Protein AF-A0A918LH94-F1 (afdb_monomer_lite)

Sequence (118 aa):
MKVLGQGTSVVRLLVIDSFDAWLAQVHDDEDEYAYRAVYYAYMGAHSGRRIAGEACGEVLPGGGYRLTAGRDRELVLGNESARKAFVAHLVARYCGDRYPDMAAWEAARHRGLVEDRW

Organism: NCBI:txid1816

pLDDT: mean 83.33, std 17.39, range [37.34, 97.25]

Foldseek 3Di:
DDDDDDDDDPQPQPADPDLVVLLVVLCVPCPLNSLVLLLQLLVCLVVVDFDDDQKTKDQDPPAWIWIDGPDHRIYIQNHNVSSVVSNVVSCCVQVPPNHPGSVRSSVVSVVVVVVVVD

Secondary structure (DSSP, 8-state):
--------------B---HHHHHHHHHHHHGGGHHHHHHHHHHHHHHTS-B-SSEEEEEPTTS-EEEEETTTEEEEE-SHHHHHHHHHHHIIIIITTT-SSHHHHHHHHHHHHHHTT-

Structure (mmCIF, N/CA/C/O backbone):
data_AF-A0A918LH94-F1
#
_entry.id   AF-A0A918LH94-F1
#
loop_
_atom_site.group_PDB
_atom_site.id
_atom_site.type_symbol
_atom_site.label_atom_id
_atom_site.label_alt_id
_atom_site.label_comp_id
_atom_site.label_asym_id
_atom_site.label_entity_id
_atom_site.label_seq_id
_atom_site.pdbx_PDB_ins_code
_atom_site.Cartn_x
_atom_site.Cartn_y
_atom_site.Cartn_z
_atom_site.occupancy
_atom_site.B_iso_or_equiv
_atom_site.auth_seq_id
_atom_site.auth_comp_id
_atom_site.auth_asym_id
_atom_site.auth_atom_id
_atom_site.pdbx_PDB_model_num
ATOM 1 N N . MET A 1 1 ? -15.516 44.159 23.879 1.00 37.34 1 MET A N 1
ATOM 2 C CA . MET A 1 1 ? -15.779 42.987 23.006 1.00 37.34 1 MET A CA 1
ATOM 3 C C . MET A 1 1 ? -15.126 43.295 21.664 1.00 37.34 1 MET A C 1
ATOM 5 O O . MET A 1 1 ? -15.376 44.379 21.176 1.00 37.34 1 MET A O 1
ATOM 9 N N . LYS A 1 2 ? -14.253 42.512 21.031 1.00 38.97 2 LYS A N 1
ATOM 10 C CA . LYS A 1 2 ? -13.812 41.117 21.162 1.00 38.97 2 LYS A CA 1
ATOM 11 C C . LYS A 1 2 ? -12.423 41.073 20.482 1.00 38.97 2 LYS A C 1
ATOM 13 O O . LYS A 1 2 ? -12.272 41.673 19.423 1.00 38.97 2 LYS A O 1
ATOM 18 N N . VAL A 1 3 ? -11.423 40.436 21.094 1.00 39.06 3 VAL A N 1
ATOM 19 C CA . VAL A 1 3 ? -10.065 40.292 20.535 1.00 39.06 3 VAL A CA 1
ATOM 20 C C . VAL A 1 3 ? -9.927 38.891 19.927 1.00 39.06 3 VAL A C 1
ATOM 22 O O . VAL A 1 3 ? -10.250 37.914 20.591 1.00 39.06 3 VAL A O 1
ATOM 25 N N . LEU A 1 4 ? -9.488 38.878 18.662 1.00 48.41 4 LEU A N 1
ATOM 26 C CA . LEU A 1 4 ? -8.693 37.907 17.884 1.00 48.41 4 LEU A CA 1
ATOM 27 C C . LEU A 1 4 ? -8.954 36.388 17.969 1.00 48.41 4 LEU A C 1
ATOM 29 O O . LEU A 1 4 ? -8.825 35.765 19.015 1.00 48.41 4 LEU A O 1
ATOM 33 N N . GLY A 1 5 ? -9.015 35.788 16.774 1.00 42.56 5 GLY A N 1
ATOM 34 C CA . GLY A 1 5 ? -8.082 34.713 16.422 1.00 42.56 5 GLY A CA 1
ATOM 35 C C . GLY A 1 5 ? -8.691 33.395 15.947 1.00 42.56 5 GLY A C 1
ATOM 36 O O . GLY A 1 5 ? -9.724 32.968 16.445 1.00 42.56 5 GLY A O 1
ATOM 37 N N . GLN A 1 6 ? -7.919 32.736 15.072 1.00 38.91 6 GLN A N 1
ATOM 38 C CA . GLN A 1 6 ? -8.015 31.349 14.579 1.00 38.91 6 GLN A CA 1
ATOM 39 C C . GLN A 1 6 ? -8.854 31.224 13.288 1.00 38.91 6 GLN A C 1
ATOM 41 O O . GLN A 1 6 ? -10.057 31.422 13.297 1.00 38.91 6 GLN A O 1
ATOM 46 N N . GLY A 1 7 ? -8.294 30.988 12.097 1.00 49.62 7 GLY A N 1
ATOM 47 C CA . GLY A 1 7 ? -7.053 30.284 11.784 1.00 49.62 7 GLY A CA 1
ATOM 48 C C . GLY A 1 7 ? -7.303 28.782 11.818 1.00 49.62 7 GLY A C 1
ATOM 49 O O . GLY A 1 7 ? -6.970 28.131 12.800 1.00 49.62 7 GLY A O 1
ATOM 50 N N . THR A 1 8 ? -7.897 28.228 10.764 1.00 38.34 8 THR A N 1
ATOM 51 C CA . THR A 1 8 ? -7.809 26.790 10.490 1.00 38.34 8 THR A CA 1
ATOM 52 C C . THR A 1 8 ? -7.906 26.595 8.985 1.00 38.34 8 THR A C 1
ATOM 54 O O . THR A 1 8 ? -8.966 26.762 8.386 1.00 38.34 8 THR A O 1
ATOM 57 N N . SER A 1 9 ? -6.7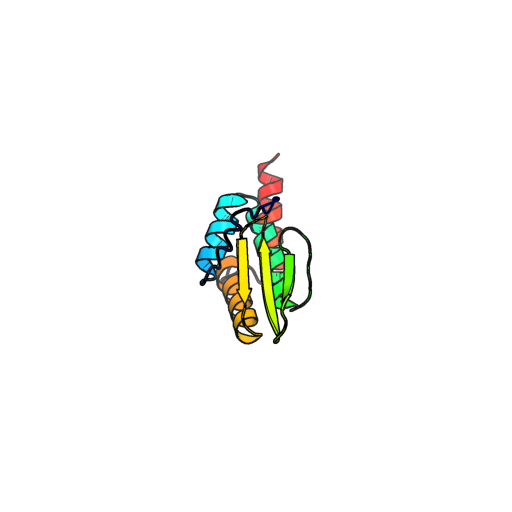56 26.306 8.373 1.00 41.22 9 SER A N 1
ATOM 58 C CA . SER A 1 9 ? -6.670 25.729 7.037 1.00 41.22 9 SER A CA 1
ATOM 59 C C . SER A 1 9 ? -7.681 24.599 6.905 1.00 41.22 9 SER A C 1
ATOM 61 O O . SER A 1 9 ? -7.790 23.751 7.790 1.00 41.22 9 SER A O 1
ATOM 63 N N . VAL A 1 10 ? -8.403 24.580 5.790 1.00 39.44 10 VAL A N 1
ATOM 64 C CA . VAL A 1 10 ? -9.265 23.465 5.408 1.00 39.44 10 VAL A CA 1
ATOM 65 C C . VAL A 1 10 ? -8.355 22.269 5.123 1.00 39.44 10 VAL A C 1
ATOM 67 O O . VAL A 1 10 ? -7.882 22.099 4.003 1.00 39.44 10 VAL A O 1
ATOM 70 N N . VAL A 1 11 ? -8.049 21.468 6.143 1.00 42.78 11 VAL A N 1
ATOM 71 C CA . VAL A 1 11 ? -7.420 20.160 5.948 1.00 42.78 11 VAL A CA 1
ATOM 72 C C . VAL A 1 11 ? -8.495 19.278 5.324 1.00 42.78 11 VAL A C 1
ATOM 74 O O . VAL A 1 11 ? -9.399 18.800 6.010 1.00 42.78 11 VAL A O 1
ATOM 77 N N . ARG A 1 12 ? -8.451 19.115 4.000 1.00 43.31 12 ARG A N 1
ATOM 78 C CA . ARG A 1 12 ? -9.227 18.080 3.317 1.00 43.31 12 ARG A CA 1
ATOM 79 C C . ARG A 1 12 ? -8.624 16.731 3.707 1.00 43.31 12 ARG A C 1
ATOM 81 O O . ARG A 1 12 ? -7.709 16.259 3.049 1.00 43.31 12 ARG A O 1
ATOM 88 N N . LEU A 1 13 ? -9.132 16.111 4.771 1.00 45.16 13 LEU A N 1
ATOM 89 C CA . LEU A 1 13 ? -8.958 14.672 4.970 1.00 45.16 13 LEU A CA 1
ATOM 90 C C . LEU A 1 13 ? -9.829 13.971 3.920 1.00 45.16 13 LEU A C 1
ATOM 92 O O . LEU A 1 13 ? -11.020 13.749 4.132 1.00 45.16 13 LEU A O 1
ATOM 96 N N . LEU A 1 14 ? -9.259 13.690 2.750 1.00 53.22 14 LEU A N 1
ATOM 97 C CA . LEU A 1 14 ? -9.871 12.768 1.800 1.00 53.22 14 LEU A CA 1
ATOM 98 C C . LEU A 1 14 ? -9.631 11.356 2.340 1.00 53.22 14 LEU A C 1
ATOM 100 O O . LEU A 1 14 ? -8.599 10.748 2.081 1.00 53.22 14 LEU A O 1
ATOM 104 N N . VAL A 1 15 ? -10.563 10.863 3.155 1.00 53.78 15 VAL A N 1
ATOM 105 C CA . VAL A 1 15 ? -10.602 9.445 3.524 1.00 53.78 15 VAL A CA 1
ATOM 106 C C . VAL A 1 15 ? -11.050 8.683 2.282 1.00 53.78 15 VAL A C 1
ATOM 108 O O . VAL A 1 15 ? -12.135 8.937 1.764 1.00 53.78 15 VAL A O 1
ATOM 111 N N . ILE A 1 16 ? -10.194 7.802 1.770 1.00 58.34 16 ILE A N 1
ATOM 112 C CA . ILE A 1 16 ? -10.506 6.988 0.595 1.00 58.34 16 ILE A CA 1
ATOM 113 C C . ILE A 1 16 ? -11.000 5.619 1.055 1.00 58.34 16 ILE A C 1
ATOM 115 O O . ILE A 1 16 ? -10.275 4.881 1.720 1.00 58.34 16 ILE A O 1
ATOM 119 N N . ASP A 1 17 ? -12.224 5.269 0.663 1.00 64.69 17 ASP A N 1
ATOM 120 C CA . ASP A 1 17 ? -12.908 4.049 1.110 1.00 64.69 17 ASP A CA 1
ATOM 121 C C . ASP A 1 17 ? -12.543 2.783 0.306 1.00 64.69 17 ASP A C 1
ATOM 123 O O . ASP A 1 17 ? -13.029 1.694 0.615 1.00 64.69 17 ASP A O 1
ATOM 127 N N . SER A 1 18 ? -11.700 2.884 -0.734 1.00 83.75 18 SER A N 1
ATOM 128 C CA . SER A 1 18 ? -11.286 1.728 -1.544 1.00 83.75 18 SER A CA 1
ATOM 129 C C . SER A 1 18 ? -9.796 1.707 -1.883 1.00 83.75 18 SER A C 1
ATOM 131 O O . SER A 1 18 ? -9.159 2.735 -2.122 1.00 83.75 18 SER A O 1
ATOM 133 N N . PHE A 1 19 ? -9.237 0.496 -1.949 1.00 92.69 19 PHE A N 1
ATOM 134 C CA . PHE A 1 19 ? -7.827 0.282 -2.274 1.00 92.69 19 PHE A CA 1
ATOM 135 C C . PHE A 1 19 ? -7.479 0.797 -3.671 1.00 92.69 19 PHE A C 1
ATOM 137 O O . PHE A 1 19 ? -6.444 1.432 -3.847 1.00 92.69 19 PHE A O 1
ATOM 144 N N . ASP A 1 20 ? -8.348 0.566 -4.656 1.00 92.00 20 ASP A N 1
ATOM 145 C CA . ASP A 1 20 ? -8.091 0.982 -6.035 1.00 92.00 20 ASP A CA 1
ATOM 146 C C . ASP A 1 20 ? -8.159 2.498 -6.222 1.00 92.00 20 ASP A C 1
ATOM 148 O O . ASP A 1 20 ? -7.362 3.034 -6.985 1.00 92.00 20 ASP A O 1
ATOM 152 N N . ALA A 1 21 ? -9.040 3.203 -5.505 1.00 90.56 21 ALA A N 1
ATOM 153 C CA . ALA A 1 21 ? -9.077 4.663 -5.562 1.00 90.56 21 ALA A CA 1
ATOM 154 C C . ALA A 1 21 ? -7.815 5.282 -4.941 1.00 90.56 21 ALA A C 1
ATOM 156 O O . ALA A 1 21 ? -7.261 6.228 -5.498 1.00 90.56 21 ALA A O 1
ATOM 157 N N . TRP A 1 22 ? -7.317 4.720 -3.833 1.00 92.38 22 TRP A N 1
ATOM 158 C CA . TRP A 1 22 ? -6.063 5.180 -3.234 1.00 92.38 22 TRP A CA 1
ATOM 159 C C . TRP A 1 22 ? -4.874 4.894 -4.157 1.00 92.38 22 TRP A C 1
ATOM 161 O O . TRP A 1 22 ? -4.048 5.773 -4.391 1.00 92.38 22 TRP A O 1
ATOM 171 N N . LEU A 1 23 ? -4.818 3.699 -4.756 1.00 93.31 23 LEU A N 1
ATOM 172 C CA . LEU A 1 23 ? -3.771 3.353 -5.720 1.00 93.31 23 LEU A CA 1
ATOM 173 C C . LEU A 1 23 ? -3.823 4.233 -6.970 1.00 93.31 23 LEU A C 1
ATOM 175 O O . LEU A 1 23 ? -2.768 4.617 -7.459 1.00 93.31 23 LEU A O 1
ATOM 179 N N . ALA A 1 24 ? -5.011 4.567 -7.474 1.00 91.94 24 ALA A N 1
ATOM 180 C CA . ALA A 1 24 ? -5.153 5.467 -8.613 1.00 91.94 24 ALA A CA 1
ATOM 181 C C . ALA A 1 24 ? -4.528 6.838 -8.325 1.00 91.94 24 ALA A C 1
ATOM 183 O O . ALA A 1 24 ? -3.777 7.327 -9.155 1.00 91.94 24 ALA A O 1
ATOM 184 N N . GLN A 1 25 ? -4.749 7.405 -7.133 1.00 90.31 25 GLN A N 1
ATOM 185 C CA . GLN A 1 25 ? -4.108 8.667 -6.742 1.00 90.31 25 GLN A CA 1
ATOM 186 C C . GLN A 1 25 ? -2.589 8.540 -6.594 1.00 90.31 25 GLN A C 1
ATOM 188 O O . GLN A 1 25 ? -1.854 9.440 -6.977 1.00 90.31 25 GLN A O 1
ATOM 193 N N . VAL A 1 26 ? -2.100 7.419 -6.054 1.00 91.25 26 VAL A N 1
ATOM 194 C CA . VAL A 1 26 ? -0.652 7.170 -5.971 1.00 91.25 26 VAL A CA 1
ATOM 195 C C . VAL A 1 26 ? -0.019 7.096 -7.362 1.00 91.25 26 VAL A C 1
ATOM 197 O O . VAL A 1 26 ? 1.071 7.624 -7.547 1.00 91.25 26 VAL A O 1
ATOM 200 N N . HIS A 1 27 ? -0.688 6.467 -8.331 1.00 90.94 27 HIS A N 1
ATOM 201 C CA . HIS A 1 27 ? -0.207 6.402 -9.715 1.00 90.94 27 HIS A CA 1
ATOM 202 C C . HIS A 1 27 ? -0.309 7.738 -10.451 1.00 90.94 27 HIS A C 1
ATOM 204 O O . HIS A 1 27 ? 0.591 8.049 -11.217 1.00 90.94 27 HIS A O 1
ATOM 210 N N . ASP A 1 28 ? -1.365 8.519 -10.219 1.00 88.25 28 ASP A N 1
ATOM 211 C CA . ASP A 1 28 ? -1.564 9.823 -10.871 1.00 88.25 28 ASP A CA 1
ATOM 212 C C . ASP A 1 28 ? -0.486 10.840 -10.460 1.00 88.25 28 ASP A C 1
ATOM 214 O O . ASP A 1 28 ? 0.047 11.559 -11.299 1.00 88.25 28 ASP A O 1
ATOM 218 N N . ASP A 1 29 ? -0.113 10.855 -9.177 1.00 82.25 29 ASP A N 1
ATOM 219 C CA . ASP A 1 29 ? 0.819 11.855 -8.648 1.00 82.25 29 ASP A CA 1
ATOM 220 C C . ASP A 1 29 ? 2.299 11.477 -8.810 1.00 82.25 29 ASP A C 1
ATOM 222 O O . ASP A 1 29 ? 3.145 12.351 -8.997 1.00 82.25 29 ASP A O 1
ATOM 226 N N . GLU A 1 30 ? 2.636 10.191 -8.686 1.00 78.75 30 GLU A N 1
ATOM 227 C CA . GLU A 1 30 ? 4.032 9.727 -8.708 1.00 78.75 30 GLU A CA 1
ATOM 228 C C . GLU A 1 30 ? 4.452 9.174 -10.079 1.00 78.75 30 GLU A C 1
ATOM 230 O O . GLU A 1 30 ? 5.630 8.872 -10.275 1.00 78.75 30 GLU A O 1
ATOM 235 N N . ASP A 1 31 ? 3.505 9.025 -11.013 1.00 84.88 31 ASP A N 1
ATOM 236 C CA . ASP A 1 31 ? 3.703 8.551 -12.386 1.00 84.88 31 ASP A CA 1
ATOM 237 C C . ASP A 1 31 ? 4.647 7.329 -12.455 1.00 84.88 31 ASP A C 1
ATOM 239 O O . ASP A 1 31 ? 4.393 6.278 -11.850 1.00 84.88 31 ASP A O 1
ATOM 243 N N . GLU A 1 32 ? 5.793 7.461 -13.127 1.00 83.19 32 GLU A N 1
ATOM 244 C CA . GLU A 1 32 ? 6.784 6.400 -13.287 1.00 83.19 32 GLU A CA 1
ATOM 245 C C . GLU A 1 32 ? 7.430 5.938 -11.961 1.00 83.19 32 GLU A C 1
ATOM 247 O O . GLU A 1 32 ? 7.923 4.810 -11.885 1.00 83.19 32 GLU A O 1
ATOM 252 N N . TYR A 1 33 ? 7.368 6.748 -10.895 1.00 87.31 33 TYR A N 1
ATOM 253 C CA . TYR A 1 33 ? 7.907 6.464 -9.556 1.00 87.31 33 TYR A CA 1
ATOM 254 C C . TYR A 1 33 ? 6.901 5.852 -8.582 1.00 87.31 33 TYR A C 1
ATOM 256 O O . TYR A 1 33 ? 7.298 5.407 -7.496 1.00 87.31 33 TYR A O 1
ATOM 264 N N . ALA A 1 34 ? 5.625 5.743 -8.967 1.00 90.19 34 ALA A N 1
ATOM 265 C CA . ALA A 1 34 ? 4.560 5.203 -8.121 1.00 90.19 34 ALA A CA 1
ATOM 266 C C . ALA A 1 34 ? 4.884 3.814 -7.548 1.00 90.19 34 ALA A 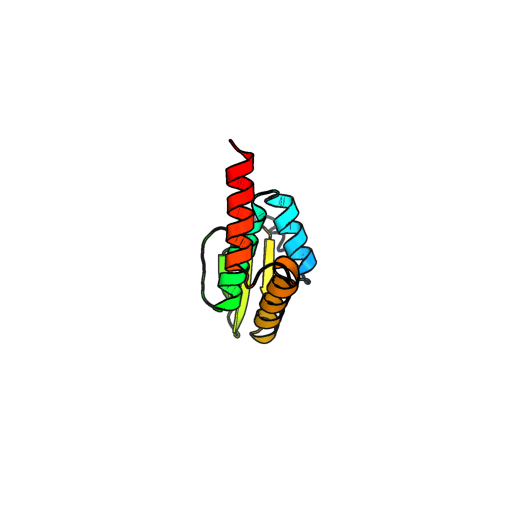C 1
ATOM 268 O O . ALA A 1 34 ? 4.446 3.460 -6.449 1.00 90.19 34 ALA A O 1
ATOM 269 N N . TYR A 1 35 ? 5.712 3.034 -8.252 1.00 92.75 35 TYR A N 1
ATOM 270 C CA . TYR A 1 35 ? 6.148 1.714 -7.800 1.00 92.75 35 TYR A CA 1
ATOM 271 C C . TYR A 1 35 ? 6.822 1.739 -6.416 1.00 92.75 35 TYR A C 1
ATOM 273 O O . TYR A 1 35 ? 6.621 0.813 -5.627 1.00 92.75 35 TYR A O 1
ATOM 281 N N . ARG A 1 36 ? 7.553 2.812 -6.077 1.00 93.44 36 ARG A N 1
ATOM 282 C CA . ARG A 1 36 ? 8.234 2.947 -4.781 1.00 93.44 36 ARG A CA 1
ATOM 283 C C . ARG A 1 36 ? 7.223 3.163 -3.658 1.00 93.44 36 ARG A C 1
ATOM 285 O O . ARG A 1 36 ? 7.265 2.451 -2.656 1.00 93.44 36 ARG A O 1
ATOM 292 N N . ALA A 1 37 ? 6.277 4.084 -3.839 1.00 92.81 37 ALA A N 1
ATOM 293 C CA . ALA A 1 37 ? 5.217 4.342 -2.863 1.00 92.81 37 ALA A CA 1
ATOM 294 C C . ALA A 1 37 ? 4.350 3.093 -2.622 1.00 92.81 37 ALA A C 1
ATOM 296 O O . ALA A 1 37 ? 4.067 2.736 -1.477 1.00 92.81 37 ALA A O 1
ATOM 297 N N . VAL A 1 38 ? 4.001 2.368 -3.690 1.00 95.38 38 VAL A N 1
ATOM 298 C CA . VAL A 1 38 ? 3.258 1.101 -3.605 1.00 95.38 38 VAL A CA 1
ATOM 299 C C . VAL A 1 38 ? 4.044 0.033 -2.836 1.00 95.38 38 VAL A C 1
ATOM 301 O O . VAL A 1 38 ? 3.475 -0.639 -1.972 1.00 95.38 38 VAL A O 1
ATOM 304 N N . TYR A 1 39 ? 5.346 -0.120 -3.098 1.00 96.00 39 TYR A N 1
ATOM 305 C CA . TYR A 1 39 ? 6.167 -1.101 -2.386 1.00 96.00 39 TYR A CA 1
ATOM 306 C C . TYR A 1 39 ? 6.338 -0.756 -0.900 1.00 96.00 39 TYR A C 1
ATOM 308 O O . TYR A 1 39 ? 6.214 -1.630 -0.039 1.00 96.00 39 TYR A O 1
ATOM 316 N N . TYR A 1 40 ? 6.542 0.520 -0.565 1.00 94.06 40 TYR A N 1
ATOM 317 C CA . TYR A 1 40 ? 6.580 0.953 0.833 1.00 94.06 40 TYR A CA 1
ATOM 318 C C . TYR A 1 40 ? 5.239 0.705 1.531 1.00 94.06 40 TYR A C 1
ATOM 320 O O . TYR A 1 40 ? 5.222 0.147 2.628 1.00 94.06 40 TYR A O 1
ATOM 328 N N . ALA A 1 41 ? 4.109 1.008 0.886 1.00 94.75 41 ALA A N 1
ATOM 329 C CA . ALA A 1 41 ? 2.790 0.717 1.444 1.00 94.75 41 ALA A CA 1
ATOM 330 C C . ALA A 1 41 ? 2.585 -0.785 1.710 1.00 94.75 41 ALA A C 1
ATOM 332 O O . ALA A 1 41 ? 2.063 -1.156 2.767 1.00 94.75 41 ALA A O 1
ATOM 333 N N . TYR A 1 42 ? 3.068 -1.649 0.809 1.00 96.50 42 TYR A N 1
ATOM 334 C CA . TYR A 1 42 ? 3.118 -3.094 1.034 1.00 96.50 42 TYR A CA 1
ATOM 335 C C . TYR A 1 42 ? 3.949 -3.453 2.271 1.00 96.50 42 TYR A C 1
ATOM 337 O O . TYR A 1 42 ? 3.444 -4.157 3.142 1.00 96.50 42 TYR A O 1
ATOM 345 N N . MET A 1 43 ? 5.184 -2.955 2.401 1.00 95.75 43 MET A N 1
ATOM 346 C CA . MET A 1 43 ? 6.045 -3.263 3.554 1.00 95.75 43 MET A CA 1
ATOM 347 C C . MET A 1 43 ? 5.399 -2.857 4.886 1.00 95.75 43 MET A C 1
ATOM 349 O O . MET A 1 43 ? 5.451 -3.603 5.872 1.00 95.75 43 MET A O 1
ATOM 353 N N . GLY A 1 44 ? 4.755 -1.690 4.913 1.00 93.62 44 GLY A N 1
ATOM 354 C CA . GLY A 1 44 ? 4.052 -1.182 6.087 1.00 93.62 44 GLY A CA 1
ATOM 355 C C . GLY A 1 44 ? 2.871 -2.065 6.473 1.00 93.62 44 GLY A C 1
ATOM 356 O O . GLY A 1 44 ? 2.808 -2.580 7.592 1.00 93.62 44 GLY A O 1
ATOM 357 N N . ALA A 1 45 ? 1.968 -2.314 5.525 1.00 93.44 45 ALA A N 1
ATOM 358 C CA . ALA A 1 45 ? 0.792 -3.143 5.760 1.00 93.44 45 ALA A CA 1
ATOM 359 C C . ALA A 1 45 ? 1.154 -4.610 6.062 1.00 93.44 45 ALA A C 1
ATOM 361 O O . ALA A 1 45 ? 0.558 -5.232 6.941 1.00 93.44 45 ALA A O 1
ATOM 362 N N . HIS A 1 46 ? 2.159 -5.169 5.391 1.00 95.06 46 HIS A N 1
ATOM 363 C CA . HIS A 1 46 ? 2.589 -6.548 5.602 1.00 95.06 46 HIS A CA 1
ATOM 364 C C . HIS A 1 46 ? 3.185 -6.749 6.998 1.00 95.06 46 HIS A C 1
ATOM 366 O O . HIS A 1 46 ? 2.783 -7.659 7.722 1.00 95.06 46 HIS A O 1
ATOM 372 N N . SER A 1 47 ? 4.092 -5.861 7.415 1.00 91.88 47 SER A N 1
ATOM 373 C CA . SER A 1 47 ? 4.711 -5.943 8.742 1.00 91.88 47 SER A CA 1
ATOM 374 C C . SER A 1 47 ? 3.767 -5.531 9.875 1.00 91.88 47 SER A C 1
ATOM 376 O O . SER A 1 47 ? 3.962 -5.948 11.017 1.00 91.88 47 SER A O 1
ATOM 378 N N . GLY A 1 48 ? 2.770 -4.686 9.585 1.00 88.56 48 GLY A N 1
ATOM 379 C CA . GLY A 1 48 ? 1.941 -4.034 10.598 1.00 88.56 48 GLY A CA 1
ATOM 380 C C . GLY A 1 48 ? 2.736 -3.098 11.512 1.00 88.56 48 GLY A C 1
ATOM 381 O O . GLY A 1 48 ? 2.279 -2.780 12.607 1.00 88.56 48 GLY A O 1
ATOM 382 N N . ARG A 1 49 ? 3.942 -2.690 11.100 1.00 89.38 49 ARG A N 1
ATOM 383 C CA . ARG A 1 49 ? 4.838 -1.827 11.876 1.00 89.38 49 ARG A CA 1
ATOM 384 C C . ARG A 1 49 ? 4.848 -0.421 11.312 1.00 89.38 49 ARG A C 1
ATOM 386 O O . ARG A 1 49 ? 4.487 -0.193 10.160 1.00 89.38 49 ARG A O 1
ATOM 393 N N . ARG A 1 50 ? 5.306 0.525 12.130 1.00 88.31 50 ARG A N 1
ATOM 394 C CA . ARG A 1 50 ? 5.593 1.874 11.656 1.00 88.31 50 ARG A CA 1
ATOM 395 C C . ARG A 1 50 ? 6.684 1.819 10.589 1.00 88.31 50 ARG A C 1
ATOM 397 O O . ARG A 1 50 ? 7.719 1.193 10.814 1.00 88.31 50 ARG A O 1
ATOM 404 N N . ILE A 1 51 ? 6.460 2.502 9.474 1.00 89.06 51 ILE A N 1
ATOM 405 C CA . ILE A 1 51 ? 7.453 2.682 8.410 1.00 89.06 51 ILE A CA 1
ATOM 406 C C . ILE A 1 51 ? 7.509 4.150 7.984 1.00 89.06 51 ILE A C 1
ATOM 408 O O . ILE A 1 51 ? 6.544 4.893 8.176 1.00 89.06 51 ILE A O 1
ATOM 412 N N . ALA A 1 52 ? 8.641 4.553 7.411 1.00 85.06 52 ALA A N 1
ATOM 413 C CA . ALA A 1 52 ? 8.851 5.868 6.817 1.00 85.06 52 ALA A CA 1
ATOM 414 C C . ALA A 1 52 ? 9.614 5.720 5.492 1.00 85.06 52 ALA A C 1
ATOM 416 O O . ALA A 1 52 ? 10.457 4.830 5.363 1.00 85.06 52 ALA A O 1
ATOM 417 N N . GLY A 1 53 ? 9.313 6.586 4.524 1.00 85.06 53 GLY A N 1
ATOM 418 C CA . GLY A 1 53 ? 9.869 6.563 3.171 1.00 85.06 53 GLY A CA 1
ATOM 419 C C . GLY A 1 53 ? 8.863 7.121 2.169 1.00 85.06 53 GLY A C 1
ATOM 420 O O . GLY A 1 53 ? 8.139 8.055 2.499 1.00 85.06 53 GLY A O 1
ATOM 421 N N . GLU A 1 54 ? 8.783 6.519 0.980 1.00 86.69 54 GLU A N 1
ATOM 422 C CA . GLU A 1 54 ? 7.844 6.932 -0.084 1.00 86.69 54 GLU A CA 1
ATOM 423 C C . GLU A 1 54 ? 6.371 6.680 0.279 1.00 86.69 54 GLU A C 1
ATOM 425 O O . GLU A 1 54 ? 5.458 7.320 -0.238 1.00 86.69 54 GLU A O 1
ATOM 430 N N . ALA A 1 55 ? 6.141 5.778 1.233 1.00 85.56 55 ALA A N 1
ATOM 431 C CA . ALA A 1 55 ? 4.919 5.744 2.014 1.00 85.56 55 ALA A CA 1
ATOM 432 C C . ALA A 1 55 ? 5.264 5.638 3.502 1.00 85.56 55 ALA A C 1
ATOM 434 O O . ALA A 1 55 ? 6.208 4.951 3.911 1.00 85.56 55 ALA A O 1
ATOM 435 N N . CYS A 1 56 ? 4.467 6.320 4.311 1.00 89.75 56 CYS A N 1
ATOM 436 C CA . CYS A 1 56 ? 4.501 6.276 5.759 1.00 89.75 56 CYS A CA 1
ATOM 437 C C . CYS A 1 56 ? 3.367 5.391 6.265 1.00 89.75 56 CYS A C 1
ATOM 439 O O . CYS A 1 56 ? 2.272 5.370 5.705 1.00 89.75 56 CYS A O 1
ATOM 441 N N . GLY A 1 57 ? 3.636 4.668 7.344 1.00 90.56 57 GLY A N 1
ATOM 442 C CA . GLY A 1 57 ? 2.676 3.765 7.953 1.00 90.56 57 GLY A CA 1
ATOM 443 C C . GLY A 1 57 ? 2.664 3.929 9.463 1.00 90.56 57 GLY A C 1
ATOM 444 O O . GLY A 1 57 ? 3.727 4.023 10.076 1.00 90.56 57 GLY A O 1
ATOM 445 N N . GLU A 1 58 ? 1.481 3.965 10.065 1.00 93.31 58 GLU A N 1
ATOM 446 C CA . GLU A 1 58 ? 1.278 4.179 11.499 1.00 93.31 58 GLU A CA 1
ATOM 447 C C . GLU A 1 58 ? 0.220 3.214 12.045 1.00 93.31 58 GLU A C 1
ATOM 449 O O . GLU A 1 58 ? -0.818 2.992 11.428 1.00 93.31 58 GLU A O 1
ATOM 454 N N . VAL A 1 59 ? 0.466 2.653 13.230 1.00 91.12 59 VAL A N 1
ATOM 455 C CA . VAL A 1 59 ? -0.536 1.857 13.952 1.00 91.12 59 VAL A CA 1
ATOM 456 C C . VAL A 1 59 ? -1.462 2.808 14.706 1.00 91.12 59 VAL A C 1
ATOM 458 O O . VAL A 1 59 ? -0.997 3.620 15.503 1.00 91.12 59 VAL A O 1
ATOM 461 N N . LEU A 1 60 ? -2.767 2.692 14.477 1.00 90.81 60 LEU A N 1
ATOM 462 C CA . LEU A 1 60 ? -3.775 3.536 15.113 1.00 90.81 60 LEU A CA 1
ATOM 463 C C . LEU A 1 60 ? -4.220 2.969 16.473 1.00 90.81 60 LEU A C 1
ATOM 465 O O . LEU A 1 60 ? -4.219 1.745 16.669 1.00 90.81 60 LEU A O 1
ATOM 469 N N . PRO A 1 61 ? -4.683 3.828 17.404 1.00 85.88 61 PRO A N 1
ATOM 470 C CA . PRO A 1 61 ? -5.402 3.378 18.592 1.00 85.88 61 PRO A CA 1
ATOM 471 C C . PRO A 1 61 ? -6.583 2.483 18.189 1.00 85.88 61 PRO A C 1
ATOM 473 O O . PRO A 1 61 ? -7.383 2.856 17.335 1.00 85.88 61 PRO A O 1
ATOM 476 N N . GLY A 1 62 ? -6.679 1.287 18.773 1.00 83.44 62 GLY A N 1
ATOM 477 C CA . GLY A 1 62 ? -7.691 0.288 18.397 1.00 83.44 62 GLY A CA 1
ATOM 478 C C . GLY A 1 62 ? -7.220 -0.774 17.395 1.00 83.44 62 GLY A C 1
ATOM 479 O O . GLY A 1 62 ? -8.015 -1.623 17.005 1.00 83.44 62 GLY A O 1
ATOM 480 N N . GLY A 1 63 ? -5.939 -0.776 17.006 1.00 82.94 63 GLY A N 1
ATOM 481 C CA . GLY A 1 63 ? -5.342 -1.853 16.200 1.00 82.94 63 GLY A CA 1
ATOM 482 C C . GLY A 1 63 ? -5.540 -1.714 14.686 1.00 82.94 63 GLY A C 1
ATOM 483 O O . GLY A 1 63 ? -5.215 -2.639 13.938 1.00 82.94 63 GLY A O 1
ATOM 484 N N . GLY A 1 64 ? -6.050 -0.567 14.234 1.00 89.44 64 GLY A N 1
ATOM 485 C CA . GLY A 1 64 ? -6.047 -0.174 12.827 1.00 89.44 64 GLY A CA 1
ATOM 486 C C . GLY A 1 64 ? -4.659 0.261 12.346 1.00 89.44 64 GLY A C 1
ATOM 487 O O . GLY A 1 64 ? -3.702 0.347 13.117 1.00 89.44 64 GLY A O 1
ATOM 488 N N . TYR A 1 65 ? -4.545 0.553 11.057 1.00 91.38 65 TYR A N 1
ATOM 489 C CA . TYR A 1 65 ? -3.302 0.967 10.419 1.00 91.38 65 TYR A CA 1
ATOM 490 C C . TYR A 1 65 ? -3.574 2.080 9.410 1.00 91.38 65 TYR A C 1
ATOM 492 O O . TYR A 1 65 ? -4.446 1.943 8.559 1.00 91.38 65 TYR A O 1
ATOM 500 N N . ARG A 1 66 ? -2.834 3.179 9.497 1.00 93.31 66 ARG A N 1
ATOM 501 C CA . ARG A 1 66 ? -2.903 4.300 8.561 1.00 93.31 66 ARG A CA 1
ATOM 502 C C . ARG A 1 66 ? -1.720 4.235 7.612 1.00 93.31 66 ARG A C 1
ATOM 504 O O . ARG A 1 66 ? -0.585 4.106 8.062 1.00 93.31 66 ARG A O 1
ATOM 511 N N . LEU A 1 67 ? -1.996 4.366 6.323 1.00 92.94 67 LEU A N 1
ATOM 512 C CA . LEU A 1 67 ? -1.009 4.578 5.274 1.00 92.94 67 LEU A CA 1
ATOM 513 C C . LEU A 1 67 ? -1.124 6.001 4.745 1.00 92.94 67 LEU A C 1
ATOM 515 O O . LEU A 1 67 ? -2.227 6.491 4.518 1.00 92.94 67 LEU A O 1
ATOM 519 N N . THR A 1 68 ? 0.017 6.629 4.499 1.00 90.69 68 THR A N 1
ATOM 520 C CA . THR A 1 68 ? 0.102 7.947 3.876 1.00 90.69 68 THR A CA 1
ATOM 521 C C . THR A 1 68 ? 1.150 7.904 2.775 1.00 90.69 68 THR A C 1
ATOM 523 O O . THR A 1 68 ? 2.284 7.501 3.027 1.00 90.69 68 THR A O 1
ATOM 526 N N . ALA A 1 69 ? 0.789 8.325 1.567 1.00 87.12 69 ALA A N 1
ATOM 527 C CA . ALA A 1 69 ? 1.727 8.550 0.469 1.00 87.12 69 ALA A CA 1
ATOM 528 C C . ALA A 1 69 ? 1.666 10.029 0.069 1.00 87.12 69 ALA A C 1
ATOM 530 O O . ALA A 1 69 ? 0.579 10.571 -0.118 1.00 87.12 69 ALA A O 1
ATOM 531 N N . GLY A 1 70 ? 2.812 10.699 -0.047 1.00 79.44 70 GLY A N 1
ATOM 532 C CA . GLY A 1 70 ? 2.836 12.150 -0.258 1.00 79.44 70 GLY A CA 1
ATOM 533 C C . GLY A 1 70 ? 2.142 12.928 0.870 1.00 79.44 70 GLY A C 1
ATOM 534 O O . GLY A 1 70 ? 2.172 12.513 2.029 1.00 79.44 70 GLY A O 1
ATOM 535 N N . ARG A 1 71 ? 1.553 14.088 0.550 1.00 71.19 71 ARG A N 1
ATOM 536 C CA . ARG A 1 71 ? 0.976 14.998 1.561 1.00 71.19 71 ARG A CA 1
ATOM 537 C C . ARG A 1 71 ? -0.483 14.717 1.913 1.00 71.19 71 ARG A C 1
ATOM 539 O O . ARG A 1 71 ? -0.847 14.914 3.065 1.00 71.19 71 ARG A O 1
ATOM 546 N N . ASP A 1 72 ? -1.286 14.246 0.961 1.00 75.06 72 ASP A N 1
ATOM 547 C CA . ASP A 1 72 ? -2.751 14.301 1.087 1.00 75.06 72 ASP A CA 1
ATOM 548 C C . ASP A 1 72 ? -3.460 12.957 0.824 1.00 75.06 72 ASP A C 1
ATOM 550 O O . ASP A 1 72 ? -4.689 12.906 0.782 1.00 75.06 72 ASP A O 1
ATOM 554 N N . ARG A 1 73 ? -2.715 11.851 0.663 1.00 84.62 73 ARG A N 1
ATOM 555 C CA . ARG A 1 73 ? -3.278 10.540 0.287 1.00 84.62 73 ARG A CA 1
ATOM 556 C C . ARG A 1 73 ? -3.241 9.574 1.460 1.00 84.62 73 ARG A C 1
ATOM 558 O O . ARG A 1 73 ? -2.270 8.836 1.650 1.00 84.62 73 ARG A O 1
ATOM 565 N N . GLU A 1 74 ? -4.312 9.573 2.244 1.00 91.12 74 GLU A N 1
ATOM 566 C CA . GLU A 1 74 ? -4.468 8.695 3.401 1.00 91.12 74 GLU A CA 1
ATOM 5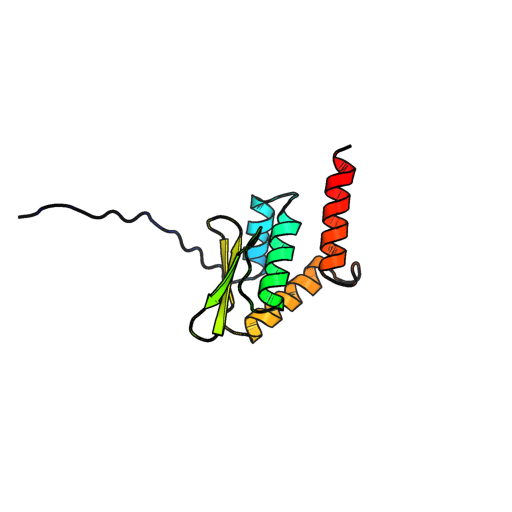67 C C . GLU A 1 74 ? -5.353 7.480 3.077 1.00 91.12 74 GLU A C 1
ATOM 569 O O . GLU A 1 74 ? -6.433 7.612 2.503 1.00 91.12 74 GLU A O 1
ATOM 574 N N . LEU A 1 75 ? -4.908 6.292 3.490 1.00 92.00 75 LEU A N 1
ATOM 575 C CA . LEU A 1 75 ? -5.721 5.077 3.528 1.00 92.00 75 LEU A CA 1
ATOM 576 C C . LEU A 1 75 ? -5.763 4.544 4.958 1.00 92.00 75 LEU A C 1
ATOM 578 O O . LEU A 1 75 ? -4.726 4.219 5.544 1.00 92.00 75 LEU A O 1
ATOM 582 N N . VAL A 1 76 ? -6.968 4.417 5.513 1.00 92.94 76 VAL A N 1
ATOM 583 C CA . VAL A 1 76 ? -7.183 3.868 6.855 1.00 92.94 76 VAL A CA 1
ATOM 584 C C . VAL A 1 76 ? -7.665 2.425 6.755 1.00 92.94 76 VAL A C 1
ATOM 586 O O . VAL A 1 76 ? -8.754 2.130 6.275 1.00 92.94 76 VAL A O 1
ATOM 589 N N . LEU A 1 77 ? -6.850 1.509 7.264 1.00 92.50 77 LEU A N 1
ATOM 590 C CA . LEU A 1 77 ? -7.139 0.085 7.370 1.00 92.50 77 LEU A CA 1
ATOM 591 C C . LEU A 1 77 ? -7.650 -0.183 8.786 1.00 92.50 77 LEU A C 1
ATOM 593 O O . LEU A 1 77 ? -6.873 -0.251 9.736 1.00 92.50 77 LEU A O 1
ATOM 597 N N . GLY A 1 78 ? -8.968 -0.306 8.944 1.00 89.62 78 GLY A N 1
ATOM 598 C CA . GLY A 1 78 ? -9.613 -0.274 10.264 1.00 89.62 78 GLY A CA 1
ATOM 599 C C . GLY A 1 78 ? -9.216 -1.391 11.239 1.00 89.62 78 GLY A C 1
ATOM 600 O O . GLY A 1 78 ? -9.450 -1.257 12.435 1.00 89.62 78 GLY A O 1
ATOM 601 N N . ASN A 1 79 ? -8.628 -2.490 10.761 1.00 88.94 79 ASN A N 1
ATOM 602 C CA . ASN A 1 79 ? -8.188 -3.617 11.584 1.00 88.94 79 ASN A CA 1
ATOM 603 C C . ASN A 1 79 ? -7.166 -4.498 10.839 1.00 88.94 79 ASN A C 1
ATOM 605 O O . ASN A 1 79 ? -6.833 -4.265 9.673 1.00 88.94 79 ASN A O 1
ATOM 609 N N . GLU A 1 80 ? -6.689 -5.552 11.506 1.00 90.00 80 GLU A N 1
ATOM 610 C CA . GLU A 1 80 ? -5.760 -6.527 10.923 1.00 90.00 80 GLU A CA 1
ATOM 611 C C . GLU A 1 80 ? -6.318 -7.218 9.668 1.00 90.00 80 GLU A C 1
ATOM 613 O O . GLU A 1 80 ? -5.568 -7.443 8.717 1.00 90.00 80 GLU A O 1
ATOM 618 N N . SER A 1 81 ? -7.617 -7.528 9.625 1.00 91.06 81 SER A N 1
ATOM 619 C CA . SER A 1 81 ? -8.245 -8.164 8.460 1.00 91.06 81 SER A CA 1
ATOM 620 C C . SER A 1 81 ? -8.231 -7.244 7.239 1.00 91.06 81 SER A C 1
ATOM 622 O O . SER A 1 81 ? -7.853 -7.682 6.156 1.00 91.06 81 SER A O 1
ATOM 624 N N . ALA A 1 82 ? -8.554 -5.959 7.415 1.00 91.06 82 ALA A N 1
ATOM 625 C CA . ALA A 1 82 ? -8.451 -4.948 6.364 1.00 91.06 82 ALA A CA 1
ATOM 626 C C . ALA A 1 82 ? -7.003 -4.805 5.874 1.00 91.06 82 ALA A C 1
ATOM 628 O O . ALA A 1 82 ? -6.756 -4.720 4.673 1.00 91.06 82 ALA A O 1
ATOM 629 N N . ARG A 1 83 ? -6.032 -4.864 6.793 1.00 93.31 83 ARG A N 1
ATOM 630 C CA . ARG A 1 83 ? -4.606 -4.826 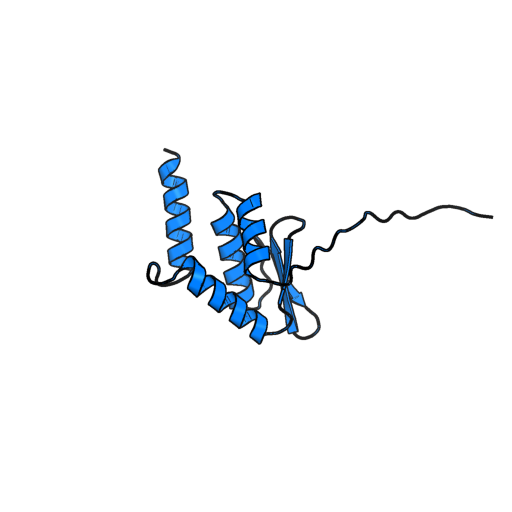6.454 1.00 93.31 83 ARG A CA 1
ATOM 631 C C . ARG A 1 83 ? -4.165 -6.029 5.623 1.00 93.31 83 ARG A C 1
ATOM 633 O O . ARG A 1 83 ? -3.506 -5.854 4.602 1.00 93.31 83 ARG A O 1
ATOM 640 N N . LYS A 1 84 ? -4.559 -7.243 6.015 1.00 93.94 84 LYS A N 1
ATOM 641 C CA . LYS A 1 84 ? -4.282 -8.469 5.247 1.00 93.94 84 LYS A CA 1
ATOM 642 C C . LYS A 1 84 ? -4.964 -8.452 3.879 1.00 93.94 84 LYS A C 1
ATOM 644 O O . LYS A 1 84 ? -4.340 -8.851 2.901 1.00 93.94 84 LYS A O 1
ATOM 649 N N . ALA A 1 85 ? -6.198 -7.953 3.800 1.00 94.25 85 ALA A N 1
ATOM 650 C CA . ALA A 1 85 ? -6.914 -7.793 2.538 1.00 94.25 85 ALA A CA 1
ATOM 651 C C . ALA A 1 85 ? -6.193 -6.815 1.600 1.00 94.25 85 ALA A C 1
ATOM 653 O O . ALA A 1 85 ? -6.034 -7.113 0.421 1.00 94.25 85 ALA A O 1
ATOM 654 N N . PHE A 1 86 ? -5.686 -5.696 2.125 1.00 95.00 86 PHE A N 1
ATOM 655 C CA . PHE A 1 86 ? -4.891 -4.753 1.342 1.00 95.00 86 PHE A CA 1
ATOM 656 C C . PHE A 1 86 ? -3.597 -5.387 0.817 1.00 95.00 86 PHE A C 1
ATOM 658 O O . PHE A 1 86 ? -3.293 -5.276 -0.365 1.00 95.00 86 PHE A O 1
ATOM 665 N N . VAL A 1 87 ? -2.867 -6.123 1.660 1.00 96.12 87 VAL A N 1
ATOM 666 C CA . VAL A 1 87 ? -1.659 -6.856 1.240 1.00 96.12 87 VAL A CA 1
ATOM 667 C C . VAL A 1 87 ? -1.974 -7.854 0.124 1.00 96.12 87 VAL A C 1
ATOM 669 O O . VAL A 1 87 ? -1.279 -7.874 -0.890 1.00 96.12 87 VAL A O 1
ATOM 672 N N . ALA A 1 88 ? -3.034 -8.652 0.280 1.00 95.81 88 ALA A N 1
ATOM 673 C CA . ALA A 1 88 ? -3.464 -9.605 -0.739 1.00 95.81 88 ALA A CA 1
ATOM 674 C C . ALA A 1 88 ? -3.864 -8.905 -2.048 1.00 95.81 88 ALA A C 1
ATOM 676 O O . ALA A 1 88 ? -3.507 -9.379 -3.125 1.00 95.81 88 ALA A O 1
ATOM 677 N N . HIS A 1 89 ? -4.540 -7.754 -1.959 1.00 95.50 89 HIS A N 1
ATOM 678 C CA . HIS A 1 89 ? -4.897 -6.926 -3.114 1.00 95.50 89 HIS A CA 1
ATOM 679 C C . HIS A 1 89 ? -3.663 -6.458 -3.885 1.00 95.50 89 HIS A C 1
ATOM 681 O O . HIS A 1 89 ? -3.619 -6.591 -5.106 1.00 95.50 89 HIS A O 1
ATOM 687 N N . LEU A 1 90 ? -2.635 -5.962 -3.187 1.00 96.31 90 LEU A N 1
ATOM 688 C CA . LEU A 1 90 ? -1.385 -5.539 -3.826 1.00 96.31 90 LEU A CA 1
ATOM 689 C C . LEU A 1 90 ? -0.690 -6.706 -4.535 1.00 96.31 90 LEU A C 1
ATOM 691 O O . LEU A 1 90 ? -0.313 -6.566 -5.696 1.00 96.31 90 LEU A O 1
ATOM 695 N N . VAL A 1 91 ? -0.577 -7.862 -3.875 1.00 97.06 91 VAL A N 1
ATOM 696 C CA . VAL A 1 91 ? 0.041 -9.058 -4.469 1.00 97.06 91 VAL A CA 1
ATOM 697 C C . VAL A 1 91 ? -0.726 -9.503 -5.716 1.00 97.06 91 VAL A C 1
ATOM 699 O O . VAL A 1 91 ? -0.127 -9.686 -6.773 1.00 97.06 91 VAL A O 1
ATOM 702 N N . ALA A 1 92 ? -2.053 -9.615 -5.638 1.00 95.31 92 ALA A N 1
ATOM 703 C CA . ALA A 1 92 ? -2.872 -10.011 -6.782 1.00 95.31 92 ALA A CA 1
ATOM 704 C C . ALA A 1 92 ? -2.746 -9.024 -7.955 1.00 95.31 92 ALA A C 1
ATOM 706 O O . ALA A 1 92 ? -2.619 -9.439 -9.106 1.00 95.31 92 ALA A O 1
ATOM 707 N N . ARG A 1 93 ? -2.744 -7.717 -7.667 1.00 95.62 93 ARG A N 1
ATOM 708 C CA . ARG A 1 93 ? -2.708 -6.660 -8.684 1.00 95.62 93 ARG A CA 1
ATOM 709 C C . ARG A 1 93 ? -1.345 -6.521 -9.363 1.00 95.62 93 ARG A C 1
ATOM 711 O O . ARG A 1 93 ? -1.289 -6.355 -10.582 1.00 95.62 93 ARG A O 1
ATOM 718 N N . TYR A 1 94 ? -0.260 -6.529 -8.592 1.00 96.00 94 TYR A N 1
ATOM 719 C CA . TYR A 1 94 ? 1.075 -6.191 -9.097 1.00 96.00 94 TYR A CA 1
ATOM 720 C C . TYR A 1 94 ? 1.911 -7.414 -9.450 1.00 96.00 94 TYR A C 1
ATOM 722 O O . TYR A 1 94 ? 2.620 -7.382 -10.459 1.00 96.00 94 TYR A O 1
ATOM 730 N N . CYS A 1 95 ? 1.785 -8.499 -8.686 1.00 96.50 95 CYS A N 1
ATOM 731 C CA . CYS A 1 95 ? 2.497 -9.737 -8.974 1.00 96.50 95 CYS A CA 1
ATOM 732 C C . CYS A 1 95 ? 1.757 -10.555 -10.035 1.00 96.50 95 CYS A C 1
ATOM 734 O O . CYS A 1 95 ? 2.325 -10.853 -11.090 1.00 96.50 95 CYS A O 1
ATOM 736 N N . GLY A 1 96 ? 0.479 -10.869 -9.782 1.00 90.56 96 GLY A N 1
ATOM 737 C CA . GLY A 1 96 ? -0.266 -11.854 -10.574 1.00 90.56 96 GLY A CA 1
ATOM 738 C C . GLY A 1 96 ? 0.560 -13.133 -10.763 1.00 90.56 96 GLY A C 1
ATOM 739 O O . GLY A 1 96 ? 1.228 -13.574 -9.833 1.00 90.56 96 GLY A O 1
ATOM 740 N N . ASP A 1 97 ? 0.602 -13.657 -11.990 1.00 93.00 97 ASP A N 1
ATOM 741 C CA . ASP A 1 97 ? 1.466 -14.793 -12.359 1.00 93.00 97 ASP A CA 1
ATOM 742 C C . ASP A 1 97 ? 2.866 -14.373 -12.854 1.00 93.00 97 ASP A C 1
ATOM 744 O O . ASP A 1 97 ? 3.663 -15.207 -13.281 1.00 93.00 97 ASP A O 1
ATOM 748 N N . ARG A 1 98 ? 3.172 -13.068 -12.865 1.00 95.31 98 ARG A N 1
ATOM 749 C CA . ARG A 1 98 ? 4.385 -12.518 -13.501 1.00 95.31 98 ARG A CA 1
ATOM 750 C C . ARG A 1 98 ? 5.567 -12.396 -12.553 1.00 95.31 98 ARG A C 1
ATOM 752 O O . ARG A 1 98 ? 6.709 -12.466 -13.000 1.00 95.31 98 ARG A O 1
ATOM 759 N N . TYR A 1 99 ? 5.298 -12.178 -11.271 1.00 96.50 99 TYR A N 1
ATOM 760 C CA . TYR A 1 99 ? 6.326 -11.987 -10.255 1.00 96.50 99 TYR A CA 1
ATOM 761 C C . TYR A 1 99 ? 6.049 -12.906 -9.064 1.00 96.50 99 TYR A C 1
ATOM 763 O O . TYR A 1 99 ? 4.892 -13.041 -8.672 1.00 96.50 99 TYR A O 1
ATOM 771 N N . PRO A 1 100 ? 7.080 -13.526 -8.465 1.00 95.75 100 PRO A N 1
ATOM 772 C CA . PRO A 1 100 ? 6.893 -14.409 -7.315 1.00 95.75 100 PRO A CA 1
ATOM 773 C C . PRO A 1 100 ? 6.440 -13.657 -6.055 1.00 95.75 100 PRO A C 1
ATOM 775 O O . PRO A 1 100 ? 5.753 -14.226 -5.212 1.00 95.75 100 PRO A O 1
ATOM 778 N N . ASP A 1 101 ? 6.815 -12.383 -5.921 1.00 96.81 101 ASP A N 1
ATOM 779 C CA . ASP A 1 101 ? 6.463 -11.532 -4.790 1.00 96.81 101 ASP A CA 1
ATOM 780 C C . ASP A 1 101 ? 6.596 -10.036 -5.137 1.00 96.81 101 ASP A C 1
ATOM 782 O O . ASP A 1 101 ? 7.022 -9.649 -6.231 1.00 96.81 101 ASP A O 1
ATOM 786 N N . MET A 1 102 ? 6.209 -9.186 -4.181 1.00 97.25 102 MET A N 1
ATOM 787 C CA . MET A 1 102 ? 6.256 -7.728 -4.327 1.00 97.25 102 MET A CA 1
ATOM 788 C C . MET A 1 102 ? 7.682 -7.170 -4.422 1.00 97.25 102 MET A C 1
ATOM 790 O O . MET A 1 102 ? 7.858 -6.099 -4.996 1.00 97.25 102 MET A O 1
ATOM 794 N N . ALA A 1 103 ? 8.691 -7.859 -3.878 1.00 96.56 103 ALA A N 1
ATOM 795 C CA . ALA A 1 103 ? 10.082 -7.414 -3.967 1.00 96.56 103 ALA A CA 1
ATOM 796 C C 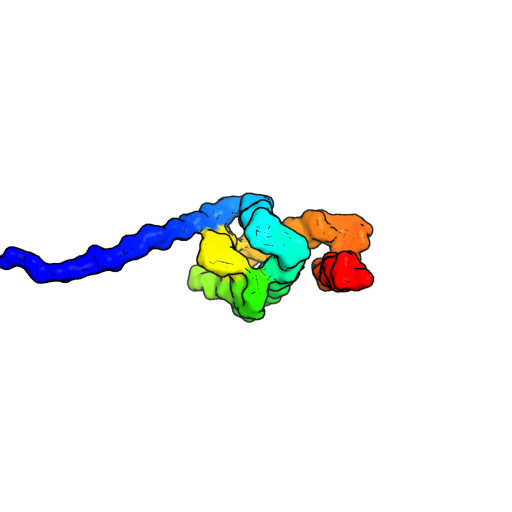. ALA A 1 103 ? 10.637 -7.651 -5.379 1.00 96.56 103 ALA A C 1
ATOM 798 O O . ALA A 1 103 ? 11.285 -6.776 -5.948 1.00 96.56 103 ALA A O 1
ATOM 799 N N . ALA A 1 104 ? 10.320 -8.796 -5.987 1.00 97.00 104 ALA A N 1
ATOM 800 C CA . ALA A 1 104 ? 10.647 -9.082 -7.379 1.00 97.00 104 ALA A CA 1
ATOM 801 C C . ALA A 1 104 ? 9.945 -8.114 -8.343 1.00 97.00 104 ALA A C 1
ATOM 803 O O . ALA A 1 104 ? 10.557 -7.653 -9.308 1.00 97.00 104 ALA A O 1
ATOM 804 N N . TRP A 1 105 ? 8.680 -7.777 -8.069 1.00 97.25 105 TRP A N 1
ATOM 805 C CA . TRP A 1 105 ? 7.958 -6.756 -8.826 1.00 97.25 105 TRP A CA 1
ATOM 806 C C . TRP A 1 105 ? 8.625 -5.373 -8.721 1.00 97.25 105 TRP A C 1
ATOM 808 O O . TRP A 1 105 ? 8.862 -4.737 -9.750 1.00 97.25 105 TRP A O 1
ATOM 818 N N . GLU A 1 106 ? 8.967 -4.914 -7.510 1.00 96.56 106 GLU A N 1
ATOM 819 C CA . GLU A 1 106 ? 9.636 -3.621 -7.298 1.00 96.56 106 GLU A CA 1
ATOM 820 C C . GLU A 1 106 ? 10.975 -3.565 -8.036 1.00 96.56 106 GLU A C 1
ATOM 822 O O . GLU A 1 106 ? 11.209 -2.622 -8.791 1.00 96.56 106 GLU A O 1
ATOM 827 N N . ALA A 1 107 ? 11.795 -4.613 -7.919 1.00 94.94 107 ALA A N 1
ATOM 828 C CA . ALA A 1 107 ? 13.101 -4.674 -8.563 1.00 94.94 107 ALA A CA 1
ATOM 829 C C . ALA A 1 107 ? 13.000 -4.605 -10.097 1.00 94.94 107 ALA A C 1
ATOM 831 O O . ALA A 1 107 ? 13.827 -3.963 -10.748 1.00 94.94 107 ALA A O 1
ATOM 832 N N . ALA A 1 108 ? 11.981 -5.240 -10.687 1.00 94.56 108 ALA A N 1
ATOM 833 C CA . ALA A 1 108 ? 11.734 -5.177 -12.125 1.00 94.56 108 ALA A CA 1
ATOM 834 C C . ALA A 1 108 ? 11.311 -3.771 -12.579 1.00 94.56 108 ALA A C 1
ATOM 836 O O . ALA A 1 108 ? 11.805 -3.281 -13.595 1.00 94.56 108 ALA A O 1
ATOM 837 N N . ARG A 1 109 ? 10.435 -3.097 -11.817 1.00 93.75 109 ARG A N 1
ATOM 838 C CA . ARG A 1 109 ? 10.040 -1.704 -12.093 1.00 93.75 109 ARG A CA 1
ATOM 839 C C . ARG A 1 109 ? 11.214 -0.743 -11.944 1.00 93.75 109 ARG A C 1
ATOM 841 O O . ARG A 1 109 ? 11.413 0.094 -12.817 1.00 93.75 109 ARG A O 1
ATOM 848 N N . HIS A 1 110 ? 12.010 -0.912 -10.892 1.00 91.69 110 HIS A N 1
ATOM 849 C CA . HIS A 1 110 ? 13.212 -0.123 -10.654 1.00 91.69 110 HIS A CA 1
ATOM 850 C C . HIS A 1 110 ? 14.201 -0.253 -11.812 1.00 91.69 110 HIS A C 1
ATOM 852 O O . HIS A 1 110 ? 14.707 0.748 -12.310 1.00 91.69 110 HIS A O 1
ATOM 858 N N . ARG A 1 111 ? 14.462 -1.487 -12.259 1.00 90.31 111 ARG A N 1
ATOM 859 C CA . ARG A 1 111 ? 15.395 -1.739 -13.356 1.00 90.31 111 ARG A CA 1
ATOM 860 C C . ARG A 1 111 ? 14.925 -1.099 -14.659 1.00 90.31 111 ARG A C 1
ATOM 862 O O . ARG A 1 111 ? 15.714 -0.386 -15.259 1.00 90.31 111 ARG A O 1
ATOM 869 N N . GLY A 1 112 ? 13.659 -1.287 -15.041 1.00 84.62 112 GLY A N 1
ATOM 870 C CA . GLY A 1 112 ? 13.122 -0.694 -16.271 1.00 84.62 112 GLY A CA 1
ATOM 871 C C . GLY A 1 112 ? 13.262 0.831 -16.297 1.00 84.62 112 GLY A C 1
ATOM 872 O O . GLY A 1 112 ? 13.685 1.391 -17.298 1.00 84.62 112 GLY A O 1
ATOM 873 N N . LEU A 1 113 ? 13.015 1.493 -15.164 1.00 81.25 113 LEU A N 1
ATOM 874 C CA . LEU A 1 113 ? 13.187 2.942 -15.046 1.00 81.25 113 LEU A CA 1
ATOM 875 C C . LEU A 1 113 ? 14.655 3.392 -15.164 1.00 81.25 113 LEU A C 1
ATOM 877 O O . LEU A 1 113 ? 14.945 4.447 -15.723 1.00 81.25 113 LEU A O 1
ATOM 881 N N . VAL A 1 114 ? 15.585 2.621 -14.593 1.00 79.38 114 VAL A N 1
ATOM 882 C CA . VAL A 1 114 ? 17.020 2.922 -14.671 1.00 79.38 114 VAL A CA 1
ATOM 883 C C . VAL A 1 114 ? 17.556 2.662 -16.080 1.00 79.38 114 VAL A C 1
ATOM 885 O O . VAL A 1 114 ? 18.368 3.448 -16.550 1.00 79.38 114 VAL A O 1
ATOM 888 N N . GLU A 1 115 ? 17.110 1.597 -16.749 1.00 74.94 115 GLU A N 1
ATOM 889 C CA . GLU A 1 115 ? 17.547 1.220 -18.100 1.00 74.94 115 GLU A CA 1
ATOM 890 C C . GLU A 1 115 ? 17.018 2.175 -19.185 1.00 74.94 115 GLU A C 1
ATOM 892 O O . GLU A 1 115 ? 17.783 2.524 -20.075 1.00 74.94 115 GLU A O 1
ATOM 897 N N . ASP A 1 116 ? 15.783 2.681 -19.079 1.00 64.25 116 ASP A N 1
ATOM 898 C CA . ASP A 1 116 ? 15.202 3.642 -20.043 1.00 64.25 116 ASP A CA 1
ATOM 899 C C . ASP A 1 116 ? 15.848 5.048 -19.998 1.00 64.25 116 ASP A C 1
ATOM 901 O O . ASP A 1 116 ? 15.538 5.915 -20.819 1.00 64.25 116 ASP A O 1
ATOM 905 N N . ARG A 1 117 ? 16.738 5.311 -19.031 1.00 58.38 117 ARG A N 1
ATOM 906 C CA . ARG A 1 117 ? 17.386 6.620 -18.815 1.00 58.38 117 ARG A CA 1
ATOM 907 C C . ARG A 1 117 ? 1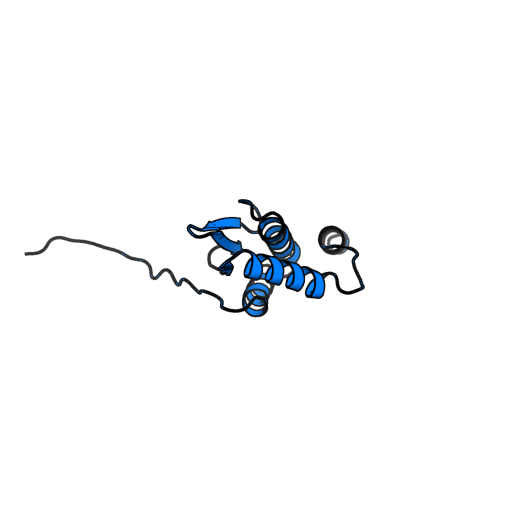8.825 6.720 -19.339 1.00 58.38 117 ARG A C 1
ATOM 909 O O . ARG A 1 117 ? 19.472 7.739 -19.080 1.00 58.38 117 ARG A O 1
ATOM 916 N N . TRP A 1 118 ? 19.314 5.720 -20.072 1.00 46.78 118 TRP A N 1
ATOM 917 C CA . TRP A 1 118 ? 20.654 5.684 -20.680 1.00 46.78 118 TRP A CA 1
ATOM 918 C C . TRP A 1 118 ? 20.600 5.352 -22.171 1.00 46.78 118 TRP A C 1
ATOM 920 O O . TRP A 1 118 ? 21.554 5.759 -22.873 1.00 46.78 118 TRP A O 1
#

Radius of gyration: 17.05 Å; chains: 1; bounding box: 36×58×44 Å